Protein AF-A0A8I0KU35-F1 (afdb_monomer)

Structure (mmCIF, N/CA/C/O backbone):
data_AF-A0A8I0KU35-F1
#
_entry.id   AF-A0A8I0KU35-F1
#
loop_
_atom_site.group_PDB
_atom_site.id
_atom_site.type_symbol
_atom_site.label_atom_id
_atom_site.label_alt_id
_atom_site.label_comp_id
_atom_site.label_asym_id
_atom_site.label_entity_id
_atom_site.label_seq_id
_atom_site.pdbx_PDB_ins_code
_atom_site.Cartn_x
_atom_site.Cartn_y
_atom_site.Cartn_z
_atom_site.occupancy
_atom_site.B_iso_or_equiv
_atom_site.auth_seq_id
_atom_site.auth_comp_id
_atom_site.auth_asym_id
_atom_site.auth_atom_id
_atom_site.pdbx_PDB_model_num
ATOM 1 N N . MET A 1 1 ? 11.534 -7.171 -12.449 1.00 58.53 1 MET A N 1
ATOM 2 C CA . MET A 1 1 ? 11.692 -6.144 -11.386 1.00 58.53 1 MET A CA 1
ATOM 3 C C . MET A 1 1 ? 10.401 -5.351 -11.179 1.00 58.53 1 MET A C 1
ATOM 5 O O . MET A 1 1 ? 9.994 -5.212 -10.034 1.00 58.53 1 MET A O 1
ATOM 9 N N . SER A 1 2 ? 9.718 -4.919 -12.252 1.00 71.88 2 SER A N 1
ATOM 10 C CA . SER A 1 2 ? 8.385 -4.283 -12.170 1.00 71.88 2 SER A CA 1
ATOM 11 C C . SER A 1 2 ? 7.340 -5.159 -11.450 1.00 71.88 2 SER A C 1
ATOM 13 O O . SER A 1 2 ? 6.686 -4.691 -10.522 1.00 71.88 2 SER A O 1
ATOM 15 N N . ASP A 1 3 ? 7.276 -6.464 -11.753 1.00 78.62 3 ASP A N 1
ATOM 16 C CA . ASP A 1 3 ? 6.283 -7.373 -11.144 1.00 78.62 3 ASP A CA 1
ATOM 17 C C . ASP A 1 3 ? 6.404 -7.512 -9.620 1.00 78.62 3 ASP A C 1
ATOM 19 O O . ASP A 1 3 ? 5.396 -7.573 -8.918 1.00 78.62 3 ASP A O 1
ATOM 23 N N . ILE A 1 4 ? 7.635 -7.513 -9.090 1.00 83.25 4 ILE A N 1
ATOM 24 C CA . ILE A 1 4 ? 7.890 -7.588 -7.641 1.00 83.25 4 ILE A CA 1
ATOM 25 C C . ILE A 1 4 ? 7.370 -6.321 -6.952 1.00 83.25 4 ILE A C 1
ATOM 27 O O . ILE A 1 4 ? 6.715 -6.404 -5.916 1.00 83.25 4 ILE A O 1
ATOM 31 N N . LEU A 1 5 ? 7.607 -5.151 -7.548 1.00 75.06 5 LEU A N 1
ATOM 32 C CA . LEU A 1 5 ? 7.135 -3.872 -7.014 1.00 75.06 5 LEU A CA 1
ATOM 33 C C . LEU A 1 5 ? 5.604 -3.745 -7.097 1.00 75.06 5 LEU A C 1
ATOM 35 O O . LEU A 1 5 ? 4.978 -3.227 -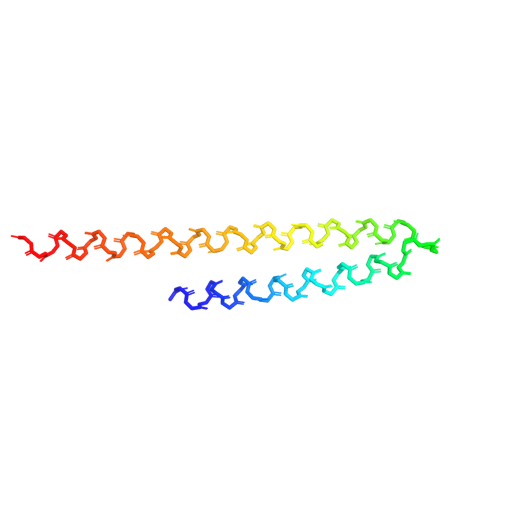6.172 1.00 75.06 5 LEU A O 1
ATOM 39 N N . ILE A 1 6 ? 4.983 -4.263 -8.162 1.00 81.94 6 ILE A N 1
ATOM 40 C CA . ILE A 1 6 ? 3.519 -4.337 -8.288 1.00 81.94 6 ILE A CA 1
ATOM 41 C C . ILE A 1 6 ? 2.929 -5.267 -7.219 1.00 81.94 6 ILE A C 1
ATOM 43 O O . ILE A 1 6 ? 1.923 -4.924 -6.591 1.00 81.94 6 ILE A O 1
ATOM 47 N N . ALA A 1 7 ? 3.548 -6.426 -6.978 1.00 86.19 7 ALA A N 1
ATOM 48 C CA . ALA A 1 7 ? 3.131 -7.343 -5.921 1.00 86.19 7 ALA A CA 1
ATOM 49 C C . ALA A 1 7 ? 3.225 -6.684 -4.531 1.00 86.19 7 ALA A C 1
ATOM 51 O O . ALA A 1 7 ? 2.253 -6.717 -3.776 1.00 86.19 7 ALA A O 1
ATOM 52 N N . GLN A 1 8 ? 4.330 -5.989 -4.239 1.00 83.38 8 GLN A N 1
ATOM 53 C CA . GLN A 1 8 ? 4.505 -5.237 -2.990 1.00 83.38 8 GLN A CA 1
ATOM 54 C C . GLN A 1 8 ? 3.464 -4.121 -2.820 1.00 83.38 8 GLN A C 1
ATOM 56 O O . GLN A 1 8 ? 2.905 -3.952 -1.736 1.00 83.38 8 GLN A O 1
ATOM 61 N N . ALA A 1 9 ? 3.145 -3.383 -3.887 1.00 77.75 9 ALA A N 1
ATOM 62 C CA . ALA A 1 9 ? 2.107 -2.353 -3.857 1.00 77.75 9 ALA A CA 1
ATOM 63 C C . ALA A 1 9 ? 0.720 -2.938 -3.525 1.00 77.75 9 ALA A C 1
ATOM 65 O O . ALA A 1 9 ? -0.021 -2.375 -2.712 1.00 77.75 9 ALA A O 1
ATOM 66 N N . ARG A 1 10 ? 0.378 -4.100 -4.101 1.00 85.50 10 ARG A N 1
ATOM 67 C CA . ARG A 1 10 ? -0.876 -4.813 -3.800 1.00 85.50 10 ARG A CA 1
ATOM 68 C C . ARG A 1 10 ? -0.932 -5.283 -2.349 1.00 85.50 10 ARG A C 1
ATOM 70 O O . ARG A 1 10 ? -1.953 -5.092 -1.692 1.00 85.50 10 ARG A O 1
ATOM 77 N N . GLU A 1 11 ? 0.154 -5.853 -1.840 1.00 89.75 11 GLU A N 1
ATOM 78 C CA . GLU A 1 11 ? 0.239 -6.331 -0.458 1.00 89.75 11 GLU A CA 1
ATOM 79 C C . GLU A 1 11 ? 0.079 -5.191 0.556 1.00 89.75 11 GLU A C 1
ATOM 81 O O . GLU A 1 11 ? -0.744 -5.270 1.470 1.00 89.75 11 GLU A O 1
ATOM 86 N N . LEU A 1 12 ? 0.762 -4.067 0.329 1.00 83.25 12 LEU A N 1
ATOM 87 C CA . LEU A 1 12 ? 0.624 -2.868 1.155 1.00 83.25 12 LEU A CA 1
ATOM 88 C C . LEU A 1 12 ? -0.803 -2.298 1.132 1.00 83.25 12 LEU A C 1
ATOM 90 O O . LEU A 1 12 ? -1.293 -1.829 2.161 1.00 83.25 12 LEU A O 1
ATOM 94 N N . ASN A 1 13 ? -1.501 -2.378 -0.005 1.00 81.75 13 ASN A N 1
ATOM 95 C CA . ASN A 1 13 ? -2.902 -1.964 -0.108 1.00 81.75 13 ASN A CA 1
ATOM 96 C C . ASN A 1 13 ? -3.857 -2.880 0.684 1.00 81.75 13 ASN A C 1
ATOM 98 O O . ASN A 1 13 ? -4.814 -2.406 1.306 1.00 81.75 13 ASN A O 1
ATOM 102 N N . MET A 1 14 ? -3.591 -4.189 0.707 1.00 89.38 14 MET A N 1
ATOM 103 C CA . MET A 1 14 ? -4.350 -5.125 1.544 1.00 89.38 14 MET A CA 1
ATOM 104 C C . MET A 1 14 ? -4.139 -4.836 3.034 1.00 89.38 14 MET A C 1
ATOM 106 O O . MET A 1 14 ? -5.113 -4.759 3.785 1.00 89.38 14 MET A O 1
ATOM 110 N N . ILE A 1 15 ? -2.890 -4.589 3.450 1.00 85.56 15 ILE A N 1
ATOM 111 C CA . ILE A 1 15 ? -2.559 -4.204 4.830 1.00 85.56 15 ILE A CA 1
ATOM 112 C C . ILE A 1 15 ? -3.277 -2.903 5.208 1.00 85.56 15 ILE A C 1
ATOM 114 O O . ILE A 1 15 ? -3.930 -2.852 6.249 1.00 85.56 15 ILE A O 1
ATOM 118 N N . PHE A 1 16 ? -3.227 -1.877 4.352 1.00 80.25 16 PHE A N 1
ATOM 119 C CA . PHE A 1 16 ? -3.959 -0.622 4.551 1.00 80.25 16 PHE A CA 1
ATOM 120 C C . PHE A 1 16 ? -5.448 -0.870 4.824 1.00 80.25 16 PHE A C 1
ATOM 122 O O . PHE A 1 16 ? -5.971 -0.441 5.853 1.00 80.25 16 PHE A O 1
ATOM 129 N N . THR A 1 17 ? -6.106 -1.632 3.946 1.00 87.12 17 THR A N 1
ATOM 130 C CA . THR A 1 17 ? -7.543 -1.925 4.036 1.00 87.12 17 THR A CA 1
ATOM 131 C C . THR A 1 17 ? -7.897 -2.640 5.343 1.00 87.12 17 THR A C 1
ATOM 133 O O . THR A 1 17 ? -8.861 -2.269 6.021 1.00 87.12 17 THR A O 1
ATOM 136 N N . ALA A 1 18 ? -7.091 -3.630 5.739 1.00 87.75 18 ALA A N 1
ATOM 137 C CA . ALA A 1 18 ? -7.280 -4.360 6.988 1.00 87.75 18 ALA A CA 1
ATOM 138 C C . ALA A 1 18 ? -7.140 -3.445 8.216 1.00 87.75 18 ALA A C 1
ATOM 140 O O . ALA A 1 18 ? -7.988 -3.475 9.114 1.00 87.75 18 ALA A O 1
ATOM 141 N N . MET A 1 19 ? -6.115 -2.588 8.236 1.00 81.50 19 MET A N 1
ATOM 142 C CA . MET A 1 19 ? -5.867 -1.664 9.345 1.00 81.50 19 MET A CA 1
ATOM 143 C C . MET A 1 19 ? -6.963 -0.599 9.460 1.00 81.50 19 MET A C 1
ATOM 145 O O . MET A 1 19 ? -7.452 -0.352 10.560 1.00 81.50 19 MET A O 1
ATOM 149 N N . THR A 1 20 ? -7.445 -0.039 8.345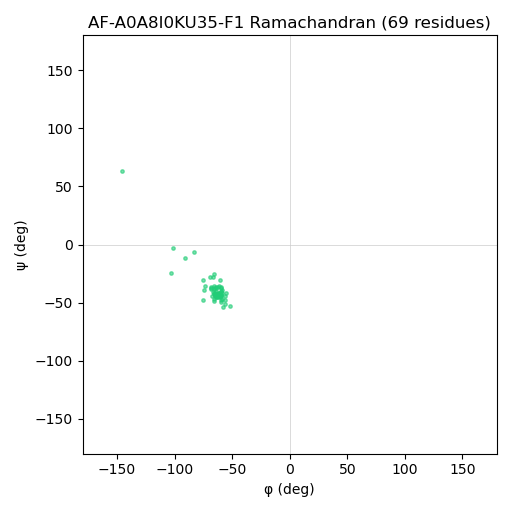 1.00 82.62 20 THR A N 1
ATOM 150 C CA . THR A 1 20 ? -8.595 0.883 8.349 1.00 82.62 20 THR A CA 1
ATOM 151 C C . THR A 1 20 ? -9.852 0.223 8.925 1.00 82.62 20 THR A C 1
ATOM 153 O O . THR A 1 20 ? -10.588 0.852 9.691 1.00 82.62 20 THR A O 1
ATOM 156 N N . GLY A 1 21 ? -10.091 -1.053 8.608 1.00 84.31 21 GLY A N 1
ATOM 157 C CA . GLY A 1 21 ? -11.181 -1.831 9.197 1.00 84.31 21 GLY A CA 1
ATOM 158 C C . GLY A 1 21 ? -11.059 -1.967 10.719 1.00 84.31 21 GLY A C 1
ATOM 159 O O . GLY A 1 21 ? -12.040 -1.765 11.436 1.00 84.31 21 GLY A O 1
ATOM 160 N N . GLN A 1 22 ? -9.855 -2.248 11.224 1.00 83.56 22 GLN A N 1
ATOM 161 C CA . GLN A 1 22 ? -9.592 -2.349 12.664 1.00 83.56 22 GLN A CA 1
ATOM 162 C C . GLN A 1 22 ? -9.693 -0.998 13.380 1.00 83.56 22 GLN A C 1
ATOM 164 O O . GLN A 1 22 ? -10.258 -0.933 14.471 1.00 83.56 22 GLN A O 1
ATOM 169 N N . THR A 1 23 ? -9.229 0.093 12.767 1.00 79.44 23 THR A N 1
ATOM 170 C CA . THR A 1 23 ? -9.420 1.453 13.294 1.00 79.44 23 THR A CA 1
ATOM 171 C C . THR A 1 23 ? -10.900 1.758 13.502 1.00 79.44 23 THR A C 1
ATOM 173 O O . THR A 1 23 ? -11.273 2.199 14.585 1.00 79.44 23 THR A O 1
ATOM 176 N N . LYS A 1 24 ? -11.760 1.475 12.512 1.00 84.62 24 LYS A N 1
ATOM 177 C CA . LYS A 1 24 ? -13.209 1.727 12.620 1.00 84.62 24 LYS A CA 1
ATOM 178 C C . LYS A 1 24 ? -13.855 0.947 13.768 1.00 84.62 24 LYS A C 1
ATOM 180 O O . LYS A 1 24 ? -14.648 1.517 14.507 1.00 84.62 24 LYS A O 1
ATOM 185 N N . LYS A 1 25 ? -13.490 -0.328 13.944 1.00 86.31 25 LYS A N 1
ATOM 186 C CA . LYS A 1 25 ? -14.014 -1.184 15.027 1.00 86.31 25 LYS A CA 1
ATOM 187 C C . LYS A 1 25 ? -13.586 -0.708 16.416 1.00 86.31 25 LYS A C 1
ATOM 189 O O . LYS A 1 25 ? -14.361 -0.793 17.361 1.00 86.31 25 LYS A O 1
ATOM 194 N N . ASN A 1 26 ? -12.358 -0.210 16.533 1.00 82.81 26 ASN A N 1
ATOM 195 C CA . ASN A 1 26 ? -11.772 0.167 17.815 1.00 82.81 26 ASN A CA 1
ATOM 196 C C . ASN A 1 26 ? -12.015 1.632 18.200 1.00 82.81 26 ASN A C 1
ATOM 198 O O . ASN A 1 26 ? -11.766 1.988 19.342 1.00 82.81 26 ASN A O 1
ATOM 202 N N . LEU A 1 27 ? -12.505 2.489 17.298 1.00 81.44 27 LEU A N 1
ATOM 203 C CA . LEU A 1 27 ? -12.576 3.936 17.535 1.00 81.44 27 LEU A CA 1
ATOM 204 C C . LEU A 1 27 ? -13.431 4.329 18.749 1.00 81.44 27 LEU A C 1
ATOM 206 O O . LEU A 1 27 ? -13.040 5.219 19.496 1.00 81.44 27 LEU A O 1
ATOM 210 N N . ALA A 1 28 ? -14.569 3.660 18.948 1.00 82.06 28 ALA A N 1
ATOM 211 C CA . ALA A 1 28 ? -15.509 3.988 20.021 1.00 82.06 28 ALA A CA 1
ATOM 212 C C . ALA A 1 28 ? -15.016 3.542 21.408 1.00 82.06 28 ALA A C 1
ATOM 214 O O . ALA A 1 28 ? -15.187 4.263 22.384 1.00 82.06 28 ALA A O 1
ATOM 215 N N . ASN A 1 29 ? -14.383 2.369 21.482 1.00 85.62 29 ASN A N 1
ATOM 216 C CA . ASN A 1 29 ? -14.031 1.731 22.755 1.00 85.62 29 ASN A CA 1
ATOM 217 C C . ASN A 1 29 ? -12.542 1.886 23.106 1.00 85.62 29 ASN A C 1
ATOM 219 O O . ASN A 1 29 ? -12.166 1.829 24.270 1.00 85.62 29 ASN A O 1
ATOM 223 N N . TRP A 1 30 ? -11.689 2.081 22.097 1.00 83.38 30 TRP A N 1
ATOM 224 C CA . TRP A 1 30 ? -10.230 2.042 22.207 1.00 83.38 30 TRP A CA 1
ATOM 225 C C . TRP A 1 30 ? -9.564 3.057 21.254 1.00 83.38 30 TRP A C 1
ATOM 227 O O . TRP A 1 30 ? -8.811 2.677 20.346 1.00 83.38 30 TRP A O 1
ATOM 237 N N . PRO A 1 31 ? -9.795 4.370 21.440 1.00 79.06 31 PRO A N 1
ATOM 238 C CA . PRO A 1 31 ? -9.343 5.408 20.508 1.00 79.06 31 PRO A CA 1
ATOM 239 C C . PRO A 1 31 ? -7.815 5.454 20.327 1.00 79.06 31 PRO A C 1
ATOM 241 O O . PRO A 1 31 ? -7.331 5.761 19.237 1.00 79.06 31 PRO A O 1
ATOM 244 N N . GLY A 1 32 ? -7.041 5.096 21.359 1.00 83.62 32 GLY A N 1
ATOM 245 C CA . GLY A 1 32 ? -5.580 4.984 21.263 1.00 83.62 32 GLY A CA 1
ATOM 246 C C . GLY A 1 32 ? -5.127 3.882 20.298 1.00 83.62 32 GLY A C 1
ATOM 247 O O . GLY A 1 32 ? -4.284 4.119 19.435 1.00 83.62 32 GLY A O 1
ATOM 248 N N . ILE A 1 33 ? -5.748 2.702 20.379 1.00 78.69 33 ILE A N 1
ATOM 249 C CA . ILE A 1 33 ? -5.486 1.576 19.468 1.00 78.69 33 ILE A CA 1
ATOM 250 C C . ILE A 1 33 ? -5.925 1.938 18.043 1.00 78.69 33 ILE A C 1
ATOM 252 O O . ILE A 1 33 ? -5.194 1.698 17.080 1.00 78.69 33 ILE A O 1
ATOM 256 N N . ALA A 1 34 ? -7.083 2.588 17.903 1.00 79.00 34 ALA A N 1
ATOM 257 C CA . ALA A 1 34 ? -7.583 3.053 16.614 1.00 79.00 34 ALA A CA 1
ATOM 258 C C . ALA A 1 34 ? -6.610 4.031 15.924 1.00 79.00 34 ALA A C 1
ATOM 260 O O . ALA A 1 34 ? -6.363 3.895 14.721 1.00 79.00 34 ALA A O 1
ATOM 261 N N . ARG A 1 35 ? -6.008 4.962 16.682 1.00 83.69 35 ARG A N 1
ATOM 262 C CA . ARG A 1 35 ? -4.980 5.896 16.190 1.00 83.69 35 ARG A CA 1
ATOM 263 C C . ARG A 1 35 ? -3.728 5.167 15.696 1.00 83.69 35 ARG A C 1
ATOM 265 O O . ARG A 1 35 ? -3.236 5.489 14.616 1.00 83.69 35 ARG A O 1
ATOM 272 N N . SER A 1 36 ? -3.236 4.174 16.437 1.00 84.50 36 SER A N 1
ATOM 273 C CA . SER A 1 36 ? -2.065 3.383 16.028 1.00 84.50 36 SER A CA 1
ATOM 274 C C . SER A 1 36 ? -2.299 2.651 14.705 1.00 84.50 36 SER A C 1
ATOM 276 O O . SER A 1 36 ? -1.459 2.716 13.805 1.00 84.50 36 SER A O 1
ATOM 278 N N . TYR A 1 37 ? -3.468 2.028 14.538 1.00 77.88 37 TYR A N 1
ATOM 279 C CA . TYR A 1 37 ? -3.831 1.379 13.277 1.00 77.88 37 TYR A CA 1
ATOM 280 C C . TYR A 1 37 ? -4.002 2.371 12.122 1.00 77.88 37 TYR A C 1
ATOM 282 O O . TYR A 1 37 ? -3.578 2.077 11.005 1.00 77.88 37 TYR A O 1
ATOM 290 N N . ALA A 1 38 ? -4.532 3.570 12.383 1.00 80.50 38 ALA A N 1
ATOM 291 C CA . ALA A 1 38 ? -4.664 4.608 11.364 1.00 80.50 38 ALA A CA 1
ATOM 292 C C . ALA A 1 38 ? -3.291 5.075 10.855 1.00 80.50 38 ALA A C 1
ATOM 294 O O . ALA A 1 38 ? -3.080 5.169 9.647 1.00 80.50 38 ALA A O 1
ATOM 295 N N . HIS A 1 39 ? -2.332 5.306 11.758 1.00 89.31 39 HIS A N 1
ATOM 296 C CA . HIS A 1 39 ? -0.960 5.650 11.374 1.00 89.31 39 HIS A CA 1
ATOM 297 C C . HIS A 1 39 ? -0.291 4.545 10.553 1.00 89.31 39 HIS A C 1
ATOM 299 O O . HIS A 1 39 ? 0.354 4.835 9.544 1.00 89.31 39 HIS A O 1
ATOM 305 N N . LEU A 1 40 ? -0.459 3.281 10.954 1.00 88.00 40 LEU A N 1
ATOM 306 C CA . LEU A 1 40 ? 0.110 2.159 10.213 1.00 88.00 40 LEU A CA 1
ATOM 307 C C . LEU A 1 40 ? -0.496 2.047 8.809 1.00 88.00 40 LEU A C 1
ATOM 309 O O . LEU A 1 40 ? 0.238 1.852 7.841 1.00 88.00 40 LEU A O 1
ATOM 313 N N . ALA A 1 41 ? -1.812 2.238 8.692 1.00 82.00 41 ALA A N 1
ATOM 314 C CA . ALA A 1 41 ? -2.505 2.275 7.413 1.00 82.00 41 ALA A CA 1
ATOM 315 C C . ALA A 1 41 ? -1.917 3.376 6.508 1.00 82.00 41 ALA A C 1
ATOM 317 O O . ALA A 1 41 ? -1.448 3.087 5.406 1.00 82.00 41 ALA A O 1
ATOM 318 N N . ILE A 1 42 ? -1.847 4.620 6.991 1.00 85.19 42 ILE A N 1
ATOM 319 C CA . ILE A 1 42 ? -1.298 5.753 6.226 1.00 85.19 42 ILE A CA 1
ATOM 320 C C . ILE A 1 42 ? 0.126 5.454 5.735 1.00 85.19 42 ILE A C 1
ATOM 322 O O . ILE A 1 42 ? 0.455 5.715 4.576 1.00 85.19 42 ILE A O 1
ATOM 326 N N . ARG A 1 43 ? 0.967 4.850 6.582 1.00 90.56 43 ARG A N 1
ATOM 327 C CA . ARG A 1 43 ? 2.332 4.466 6.204 1.00 90.56 43 ARG A CA 1
ATOM 328 C C . ARG A 1 43 ? 2.355 3.395 5.108 1.00 90.56 43 ARG A C 1
ATOM 330 O O . ARG A 1 43 ? 3.139 3.513 4.169 1.00 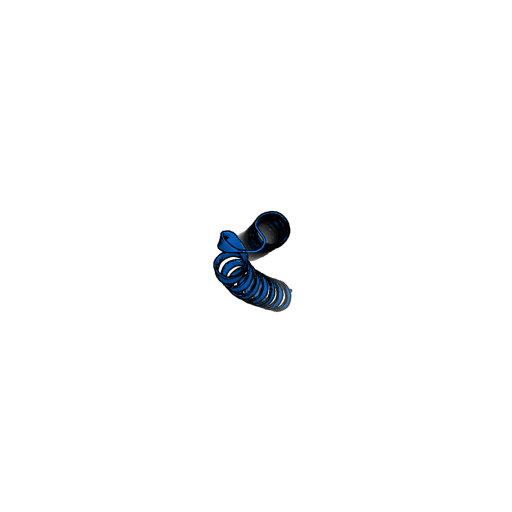90.56 43 ARG A O 1
ATOM 337 N N . ALA A 1 44 ? 1.491 2.384 5.189 1.00 84.50 44 ALA A N 1
ATOM 338 C CA . ALA A 1 44 ? 1.377 1.362 4.149 1.00 84.50 44 ALA A CA 1
ATOM 339 C C . ALA A 1 44 ? 0.949 1.969 2.799 1.00 84.50 44 ALA A C 1
ATOM 341 O O . ALA A 1 44 ? 1.550 1.669 1.767 1.00 84.50 44 ALA A O 1
ATOM 342 N N . GLN A 1 45 ? -0.018 2.892 2.806 1.00 84.94 45 GLN A N 1
ATOM 343 C CA . GLN A 1 45 ? -0.456 3.600 1.600 1.00 84.94 45 GLN A CA 1
ATOM 344 C C . GLN A 1 45 ? 0.664 4.459 0.993 1.00 84.94 45 GLN A C 1
ATOM 346 O O . GLN A 1 45 ? 0.865 4.448 -0.223 1.00 84.94 45 GLN A O 1
ATOM 351 N N . ALA A 1 46 ? 1.423 5.178 1.827 1.00 89.56 46 ALA A N 1
ATOM 352 C CA . ALA A 1 46 ? 2.560 5.972 1.370 1.00 89.56 46 ALA A CA 1
ATOM 353 C C . ALA A 1 46 ? 3.620 5.099 0.675 1.00 89.56 46 ALA A C 1
ATOM 355 O O . ALA A 1 46 ? 4.094 5.455 -0.405 1.00 89.56 46 ALA A O 1
ATOM 356 N N . ASN A 1 47 ? 3.926 3.929 1.244 1.00 85.75 47 ASN A N 1
ATOM 357 C CA . ASN A 1 47 ? 4.861 2.969 0.655 1.00 85.75 47 ASN A CA 1
ATOM 358 C C . ASN A 1 47 ? 4.343 2.378 -0.668 1.00 85.75 47 ASN A C 1
ATOM 360 O O . ASN A 1 47 ? 5.119 2.202 -1.608 1.00 85.75 4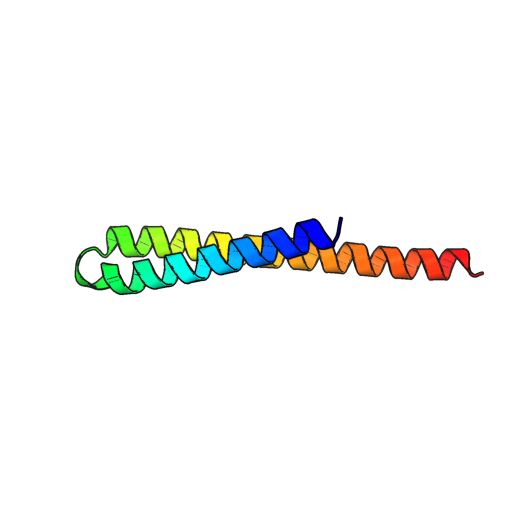7 ASN A O 1
ATOM 364 N N . CYS A 1 48 ? 3.037 2.105 -0.768 1.00 86.81 48 CYS A N 1
ATOM 365 C CA . CYS A 1 48 ? 2.413 1.634 -2.006 1.00 86.81 48 CYS A CA 1
ATOM 366 C C . CYS A 1 48 ? 2.605 2.655 -3.135 1.00 86.81 48 CYS A C 1
ATOM 368 O O . CYS A 1 48 ? 3.120 2.316 -4.201 1.00 86.81 48 CYS A O 1
ATOM 370 N N . ARG A 1 49 ? 2.299 3.931 -2.869 1.00 86.56 49 ARG A N 1
ATOM 371 C CA . ARG A 1 49 ? 2.499 5.018 -3.836 1.00 86.56 49 ARG A CA 1
ATOM 372 C C . ARG A 1 49 ? 3.962 5.137 -4.270 1.00 86.56 49 ARG A C 1
ATOM 374 O O . ARG A 1 49 ? 4.224 5.190 -5.466 1.00 86.56 49 ARG A O 1
ATOM 381 N N . ALA A 1 50 ? 4.905 5.112 -3.329 1.00 88.44 50 ALA A N 1
ATOM 382 C CA . ALA A 1 50 ? 6.332 5.183 -3.647 1.00 88.44 50 ALA A CA 1
ATOM 383 C C . ALA A 1 50 ? 6.794 4.019 -4.547 1.00 88.44 50 ALA A C 1
ATOM 385 O O . ALA A 1 50 ? 7.593 4.219 -5.463 1.00 88.44 50 ALA A O 1
ATOM 386 N N . SER A 1 51 ? 6.253 2.818 -4.319 1.00 84.19 51 SER A N 1
ATOM 387 C CA . SER A 1 51 ? 6.544 1.629 -5.131 1.00 84.19 51 SER A CA 1
AT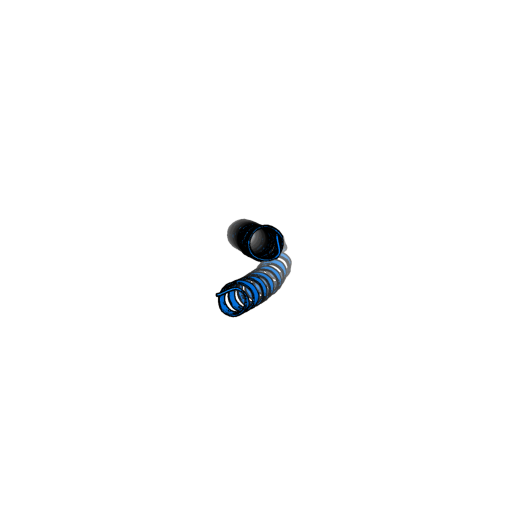OM 388 C C . SER A 1 51 ? 5.986 1.766 -6.551 1.00 84.19 51 SER A C 1
ATOM 390 O O . SER A 1 51 ? 6.702 1.511 -7.517 1.00 84.19 51 SER A O 1
ATOM 392 N N . LEU A 1 52 ? 4.745 2.245 -6.699 1.00 86.31 52 LEU A N 1
ATOM 393 C CA . LEU A 1 52 ? 4.133 2.508 -8.009 1.00 86.31 52 LEU A CA 1
ATOM 394 C C . LEU A 1 52 ? 4.872 3.608 -8.784 1.00 86.31 52 LEU A C 1
ATOM 396 O O . LEU A 1 52 ? 5.087 3.489 -9.988 1.00 86.31 52 LEU A O 1
ATOM 400 N N . GLU A 1 53 ? 5.312 4.663 -8.101 1.00 89.12 53 GLU A N 1
ATOM 401 C CA . GLU A 1 53 ? 6.131 5.710 -8.714 1.00 89.12 53 GLU A CA 1
ATOM 402 C C . GLU A 1 53 ? 7.492 5.176 -9.180 1.00 89.12 53 GLU A C 1
ATOM 404 O O . GLU A 1 53 ? 7.980 5.575 -10.238 1.00 89.12 53 GLU A O 1
ATOM 409 N N . ALA A 1 54 ? 8.108 4.264 -8.420 1.00 88.06 54 ALA A N 1
ATOM 410 C CA . ALA A 1 54 ? 9.348 3.609 -8.824 1.00 88.06 54 ALA A CA 1
ATOM 411 C C . ALA A 1 54 ? 9.150 2.760 -10.087 1.00 88.06 54 ALA A C 1
ATOM 413 O O . ALA A 1 54 ? 9.946 2.879 -11.018 1.00 88.06 54 ALA A O 1
ATOM 414 N N . VAL A 1 55 ? 8.062 1.986 -10.157 1.00 85.31 55 VAL A N 1
ATOM 415 C CA . VAL A 1 55 ? 7.676 1.238 -11.366 1.00 85.31 55 VAL A CA 1
ATOM 416 C C . VAL A 1 55 ? 7.526 2.176 -12.559 1.00 85.31 55 VAL A C 1
ATOM 418 O O . VAL A 1 55 ? 8.170 1.969 -13.585 1.00 85.31 55 VAL A O 1
ATOM 421 N N . ALA A 1 56 ? 6.761 3.258 -12.407 1.00 86.44 56 ALA A N 1
ATOM 422 C CA . ALA A 1 56 ? 6.541 4.217 -13.484 1.00 86.44 56 ALA A CA 1
ATOM 423 C C . ALA A 1 56 ? 7.850 4.857 -13.981 1.00 86.44 56 ALA A C 1
ATOM 425 O O . ALA A 1 56 ? 7.999 5.101 -15.178 1.00 86.44 56 ALA A O 1
ATOM 426 N N . ARG A 1 57 ? 8.813 5.126 -13.085 1.00 87.88 57 ARG A N 1
ATOM 427 C CA . ARG A 1 57 ? 10.146 5.628 -13.466 1.00 87.88 57 ARG A CA 1
ATOM 428 C C . ARG A 1 57 ? 10.932 4.598 -14.275 1.00 87.88 57 ARG A C 1
ATOM 430 O O . ARG A 1 57 ? 11.473 4.955 -15.317 1.00 87.88 57 ARG A O 1
ATOM 437 N N . VAL A 1 58 ? 10.959 3.342 -13.827 1.00 87.44 58 VAL A N 1
ATOM 438 C CA . VAL A 1 58 ? 11.652 2.250 -14.533 1.00 87.44 58 VAL A CA 1
ATOM 439 C C . VAL A 1 58 ? 11.045 2.023 -15.917 1.00 87.44 58 VAL A C 1
ATOM 441 O O . VAL A 1 58 ? 11.776 1.925 -16.897 1.00 87.4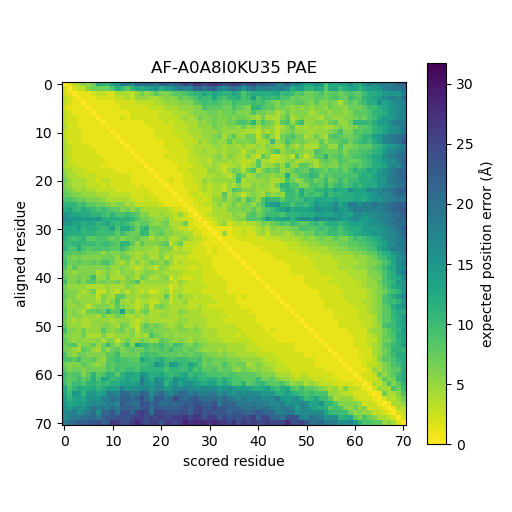4 58 VAL A O 1
ATOM 444 N N . GLU A 1 59 ? 9.718 2.005 -16.027 1.00 85.75 59 GLU A N 1
ATOM 445 C CA . GLU A 1 59 ? 9.030 1.833 -17.310 1.00 85.75 59 GLU A CA 1
ATOM 446 C C . GLU A 1 59 ? 9.286 2.985 -18.286 1.00 85.75 59 GLU A C 1
ATOM 448 O O . GLU A 1 59 ? 9.399 2.753 -19.487 1.00 85.75 59 GLU A O 1
ATOM 453 N N . ARG A 1 60 ? 9.376 4.230 -17.796 1.00 85.94 60 ARG A N 1
ATOM 454 C CA . ARG A 1 60 ? 9.744 5.380 -18.637 1.00 85.94 60 ARG A CA 1
ATOM 455 C C . ARG A 1 60 ? 11.181 5.263 -19.132 1.00 85.94 60 ARG A C 1
ATOM 457 O O . ARG A 1 60 ? 11.390 5.376 -20.330 1.00 85.94 60 ARG A O 1
ATOM 464 N N . ALA A 1 61 ? 12.129 4.978 -18.239 1.00 86.56 61 ALA A N 1
ATOM 465 C CA . ALA A 1 61 ? 13.535 4.818 -18.604 1.00 86.56 61 ALA A CA 1
ATOM 466 C C . ALA A 1 61 ? 13.743 3.690 -19.630 1.00 86.56 61 ALA A C 1
ATOM 468 O O . ALA A 1 61 ? 14.481 3.864 -20.592 1.00 86.56 61 ALA A O 1
ATOM 469 N N . ALA A 1 62 ? 13.041 2.562 -19.472 1.00 84.50 62 ALA A N 1
ATOM 470 C CA . ALA A 1 62 ? 13.107 1.445 -20.413 1.00 84.50 62 ALA A CA 1
ATOM 471 C C . ALA A 1 62 ? 12.529 1.770 -21.803 1.00 84.50 62 ALA A C 1
ATOM 473 O O . A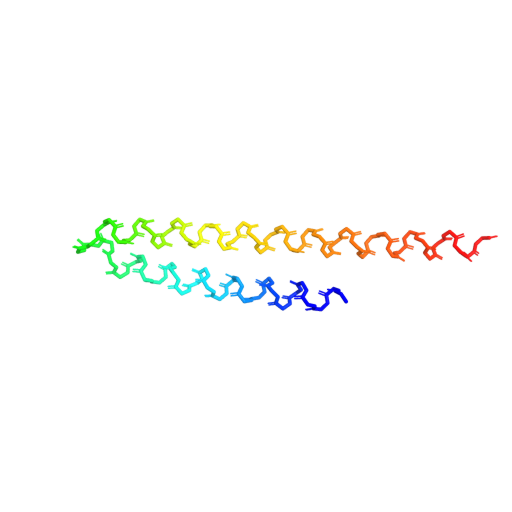LA A 1 62 ? 12.941 1.156 -22.783 1.00 84.50 62 ALA A O 1
ATOM 474 N N . ARG A 1 63 ? 11.567 2.699 -21.900 1.00 80.44 63 ARG A N 1
ATOM 475 C CA . ARG A 1 63 ? 11.060 3.184 -23.194 1.00 80.44 63 ARG A CA 1
ATOM 476 C C . ARG A 1 63 ? 12.049 4.140 -23.850 1.00 80.44 63 ARG A C 1
ATOM 478 O O . ARG A 1 63 ? 12.393 3.919 -24.997 1.00 80.44 63 ARG A O 1
ATOM 485 N N . THR A 1 64 ? 12.564 5.115 -23.103 1.00 78.75 64 THR A N 1
ATOM 486 C CA . THR A 1 64 ? 13.539 6.082 -23.629 1.00 78.75 64 THR A CA 1
ATOM 487 C C . THR A 1 64 ? 14.814 5.401 -24.131 1.00 78.75 64 THR A C 1
ATOM 489 O O . THR A 1 64 ? 15.239 5.682 -25.238 1.00 78.75 64 THR A O 1
ATOM 492 N N . GLY A 1 65 ? 15.362 4.426 -23.393 1.00 73.56 65 GLY A N 1
ATOM 493 C CA . GLY A 1 65 ? 16.548 3.694 -23.859 1.00 73.56 65 GLY A CA 1
ATOM 494 C C . GLY A 1 65 ? 16.314 2.833 -25.109 1.00 73.56 65 GLY A C 1
ATOM 495 O O . GLY A 1 65 ? 17.250 2.590 -25.852 1.00 73.56 65 GLY A O 1
ATOM 496 N N . ARG A 1 66 ? 15.075 2.392 -25.375 1.00 66.25 66 ARG A N 1
ATOM 497 C CA . ARG A 1 66 ? 14.740 1.685 -26.625 1.00 66.25 66 ARG A CA 1
ATOM 498 C C . ARG A 1 66 ? 14.644 2.614 -27.829 1.00 66.25 66 ARG A C 1
ATOM 500 O O . ARG A 1 66 ? 14.885 2.147 -28.935 1.00 66.25 66 ARG A O 1
ATOM 507 N N . ASP A 1 67 ? 14.247 3.863 -27.612 1.00 63.38 67 ASP A N 1
ATOM 508 C CA . ASP A 1 67 ? 14.198 4.867 -28.673 1.00 63.38 67 ASP A CA 1
ATOM 509 C C . ASP A 1 67 ? 15.628 5.316 -29.040 1.00 63.38 67 ASP A C 1
ATOM 511 O O . ASP A 1 67 ? 15.917 5.473 -30.219 1.00 63.38 67 ASP A O 1
ATOM 515 N N . ASP A 1 68 ? 16.544 5.399 -28.062 1.00 60.66 68 ASP A N 1
ATOM 516 C CA . ASP A 1 68 ? 17.967 5.722 -28.289 1.00 60.66 68 ASP A CA 1
ATOM 517 C C . ASP A 1 68 ? 18.755 4.603 -29.017 1.00 60.66 68 ASP A C 1
ATOM 519 O O . ASP A 1 68 ? 19.728 4.893 -29.705 1.00 60.66 68 ASP A O 1
ATOM 523 N N . ASP A 1 69 ? 18.358 3.328 -28.880 1.00 58.31 69 ASP A N 1
ATOM 524 C CA . ASP A 1 69 ? 18.986 2.177 -29.5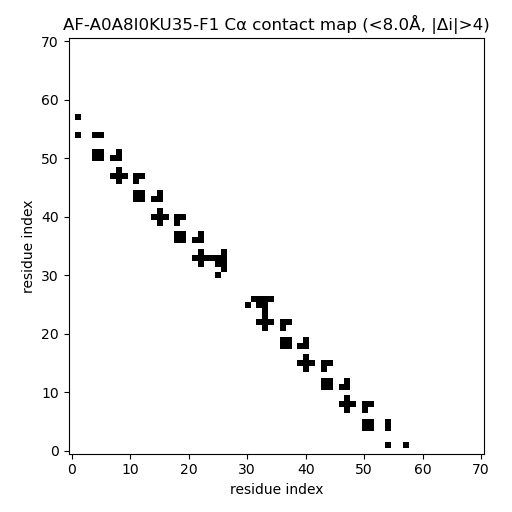66 1.00 58.31 69 ASP A CA 1
ATOM 525 C C . ASP A 1 69 ? 18.469 1.968 -31.014 1.00 58.31 69 ASP A C 1
ATOM 527 O O . ASP A 1 69 ? 18.939 1.069 -31.720 1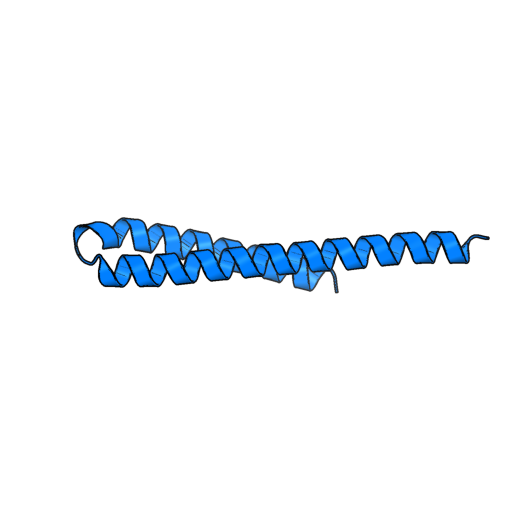.00 58.31 69 ASP A O 1
ATOM 531 N N . ALA A 1 70 ? 17.451 2.726 -31.439 1.00 58.44 70 ALA A N 1
ATOM 532 C CA . ALA A 1 70 ? 16.780 2.576 -32.735 1.00 58.44 70 ALA A CA 1
ATOM 533 C C . ALA A 1 70 ? 17.221 3.602 -33.804 1.00 58.44 70 ALA A C 1
ATOM 535 O O . ALA A 1 70 ? 16.765 3.486 -34.947 1.00 58.44 70 ALA A O 1
ATOM 536 N N . ASP A 1 71 ? 18.102 4.543 -33.446 1.00 48.88 71 ASP A N 1
ATOM 537 C CA . ASP A 1 71 ? 18.739 5.557 -34.311 1.00 48.88 71 ASP A CA 1
ATOM 538 C C . ASP A 1 71 ? 20.224 5.230 -34.589 1.00 48.88 71 ASP A C 1
ATOM 540 O O . ASP A 1 71 ? 20.710 5.576 -35.695 1.00 48.88 71 ASP A O 1
#

pLDDT: mean 81.4, std 8.39, range [48.88, 90.56]

Mean predicted aligned error: 7.31 Å

Radius of gyration: 17.87 Å; Cα contacts (8 Å, |Δi|>4): 54; chains: 1; bounding box: 34×14×57 Å

Solvent-accessible surface area (backbone atoms only — not comparable to full-atom values): 3643 Å² total; per-residue (Å²): 113,58,66,59,38,54,50,51,25,52,52,26,47,53,53,20,54,54,26,50,53,50,17,65,72,27,43,87,85,35,51,70,62,14,49,54,28,43,54,52,18,54,51,28,46,54,52,20,52,55,34,53,52,50,40,54,49,52,56,48,53,59,50,53,56,53,59,68,75,72,116

Secondary structure (DSSP, 8-state):
-HHHHHHHHHHHHHHHHHHHHHHHHHTTT-HHHHHHHHHHHHHHHHHHHHHHHHHHHHHHHHHHHHHHT--

Sequence (71 aa):
MSDILIAQARELNMIFTAMTGQTKKNLANWPGIARSYAHLAIRAQANCRASLEAVARVERAARTGRDDDAD

Foldseek 3Di:
DLVVLLVLLVVLQVLLVVLCVVLVVCCPPNVPSSVVSNVSSVVSNVSSVVSVVVSVVVVVVVVVVVVVVVD